Protein AF-A0A974VMK7-F1 (afdb_monomer)

Mean predicted aligned error: 6.96 Å

Foldseek 3Di:
DFAKFAPCVWPPDNHPDMDHPDDPDDDDDDDPRPCPVVVLVSQVDPDPRTQDVVSDDDDDDRPDPVQVVQQWDDDPPRPPDIGGDNCVVVVVVVVVVVVVVVVD

Structure (mmCIF, N/CA/C/O backbone):
data_AF-A0A974VMK7-F1
#
_entry.id   AF-A0A974VMK7-F1
#
loop_
_atom_site.group_PDB
_atom_site.id
_atom_site.type_symbol
_atom_site.label_atom_id
_atom_site.label_alt_id
_atom_site.label_comp_id
_atom_site.label_asym_id
_atom_site.label_entity_id
_atom_site.label_seq_id
_atom_site.pdbx_PDB_ins_code
_atom_site.Cartn_x
_atom_site.Cartn_y
_atom_site.Cartn_z
_atom_site.occupancy
_atom_site.B_iso_or_equiv
_atom_site.auth_seq_id
_atom_site.auth_comp_id
_atom_site.auth_asym_id
_atom_site.auth_atom_id
_atom_site.pdbx_PDB_model_num
ATOM 1 N N . MET A 1 1 ? -6.901 -14.470 5.074 1.00 85.19 1 MET A N 1
ATOM 2 C CA . MET A 1 1 ? -7.271 -13.142 4.517 1.00 85.19 1 MET A CA 1
ATOM 3 C C . MET A 1 1 ? -6.661 -12.038 5.373 1.00 85.19 1 MET A C 1
ATOM 5 O O . MET A 1 1 ? -6.292 -12.320 6.504 1.00 85.19 1 MET A O 1
ATOM 9 N N . LEU A 1 2 ? -6.533 -10.804 4.873 1.00 86.81 2 LEU A N 1
ATOM 10 C CA . LEU A 1 2 ? -6.194 -9.664 5.734 1.00 86.81 2 LEU A CA 1
ATOM 11 C C . LEU A 1 2 ? -7.335 -9.446 6.740 1.00 86.81 2 LEU A C 1
ATOM 13 O O . LEU A 1 2 ? -8.477 -9.278 6.316 1.00 86.81 2 LEU A O 1
ATOM 17 N N . LYS A 1 3 ? -7.036 -9.468 8.042 1.00 88.06 3 LYS A N 1
ATOM 18 C CA . LYS A 1 3 ? -8.041 -9.361 9.108 1.00 88.06 3 LYS A CA 1
ATOM 19 C C . LYS A 1 3 ? -8.124 -7.945 9.661 1.00 88.06 3 LYS A C 1
ATOM 21 O O . LYS A 1 3 ? -9.204 -7.362 9.704 1.00 88.06 3 LYS A O 1
ATOM 26 N N . ASN A 1 4 ? -6.988 -7.392 10.076 1.00 87.50 4 ASN A N 1
ATOM 27 C CA . ASN A 1 4 ? -6.900 -6.016 10.545 1.00 87.50 4 ASN A CA 1
ATOM 28 C C . ASN A 1 4 ? -5.506 -5.426 10.292 1.00 87.50 4 ASN A C 1
ATOM 30 O O . ASN A 1 4 ? -4.557 -6.134 9.946 1.00 87.50 4 ASN A O 1
ATOM 34 N N . SER A 1 5 ? -5.403 -4.108 10.444 1.00 86.06 5 SER A N 1
ATOM 35 C CA . SER A 1 5 ? -4.148 -3.383 10.292 1.00 86.06 5 SER A CA 1
ATOM 36 C C . SER A 1 5 ? -4.053 -2.223 11.278 1.00 86.06 5 SER A C 1
ATOM 38 O O . SER A 1 5 ? -4.969 -1.408 11.370 1.00 86.06 5 SER A O 1
ATOM 40 N N . LYS A 1 6 ? -2.921 -2.100 11.973 1.00 90.44 6 LYS A N 1
ATOM 41 C CA . LYS A 1 6 ? -2.585 -0.968 12.850 1.00 90.44 6 LYS A CA 1
ATOM 42 C C . LYS A 1 6 ? -1.986 0.170 12.030 1.00 90.44 6 LYS A C 1
ATOM 44 O O . LYS A 1 6 ? -1.011 -0.034 11.313 1.00 90.44 6 LYS A O 1
ATOM 49 N N . LEU A 1 7 ? -2.555 1.366 12.150 1.00 88.69 7 LEU A N 1
ATOM 50 C CA . LEU A 1 7 ? -2.134 2.549 11.398 1.00 88.69 7 LEU A CA 1
ATOM 51 C C . LEU A 1 7 ? -1.325 3.543 12.231 1.00 88.69 7 LEU A C 1
ATOM 53 O O . LEU A 1 7 ? -0.541 4.288 11.657 1.00 88.69 7 LEU A O 1
ATOM 57 N N . GLY A 1 8 ? -1.476 3.541 13.559 1.00 73.62 8 GLY A N 1
ATOM 58 C CA . GLY A 1 8 ? -1.031 4.640 14.429 1.00 73.62 8 GLY A CA 1
ATOM 59 C C . GLY A 1 8 ? 0.465 4.974 14.477 1.00 73.62 8 GLY A C 1
ATOM 60 O O . GLY A 1 8 ? 0.841 5.934 15.123 1.00 73.62 8 GLY A O 1
ATOM 61 N N . SER A 1 9 ? 1.324 4.250 13.760 1.00 72.62 9 SER A N 1
ATOM 62 C CA . SER A 1 9 ? 2.739 4.620 13.577 1.00 72.62 9 SER A CA 1
ATOM 63 C C . SER A 1 9 ? 3.025 5.336 12.248 1.00 72.62 9 SER A C 1
ATOM 65 O O . SER A 1 9 ? 4.177 5.640 11.940 1.00 72.62 9 SER A O 1
ATOM 67 N N . LEU A 1 10 ? 1.996 5.600 11.438 1.00 83.94 10 LEU A N 1
ATOM 68 C CA . LEU A 1 10 ? 2.115 6.177 10.103 1.00 83.94 10 LEU A CA 1
ATOM 69 C C . LEU A 1 10 ? 1.373 7.502 10.004 1.00 83.94 10 LEU A C 1
ATOM 71 O O . LEU A 1 10 ? 0.170 7.561 10.210 1.00 83.94 10 LEU A O 1
ATOM 75 N N . SER A 1 11 ? 2.051 8.549 9.536 1.00 83.44 11 SER A N 1
ATOM 76 C CA . SER A 1 11 ? 1.362 9.778 9.130 1.00 83.44 11 SER A CA 1
ATOM 77 C C . SER A 1 11 ? 0.382 9.493 7.970 1.00 83.44 11 SER A C 1
ATOM 79 O O . SER A 1 11 ? 0.747 8.779 7.021 1.00 83.44 11 SER A O 1
ATOM 81 N N . PRO A 1 12 ? -0.852 10.037 7.987 1.00 89.94 12 PRO A N 1
ATOM 82 C CA . PRO A 1 12 ? -1.412 11.039 8.906 1.00 89.94 12 PRO A CA 1
ATOM 83 C C . PRO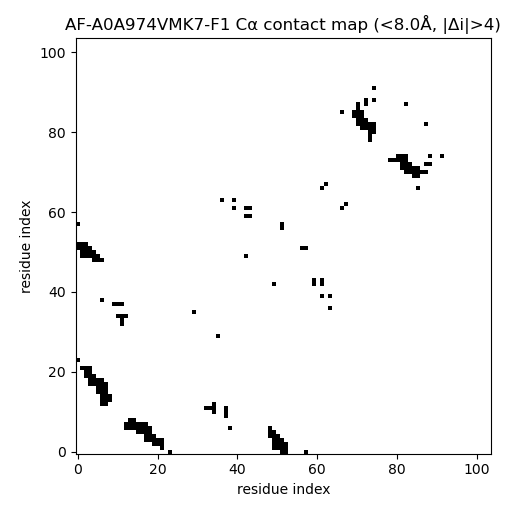 A 1 12 ? -2.240 10.458 10.072 1.00 89.94 12 PRO A C 1
ATOM 85 O O . PRO A 1 12 ? -3.037 11.184 10.658 1.00 89.94 12 PRO A O 1
ATOM 88 N N . PHE A 1 13 ? -2.112 9.167 10.362 1.00 91.81 13 PHE A N 1
ATOM 89 C CA . PHE A 1 13 ? -2.935 8.465 11.342 1.00 91.81 13 PHE A CA 1
ATOM 90 C C . PHE A 1 13 ? -2.443 8.711 12.769 1.00 91.81 13 PHE A C 1
ATOM 92 O O . PHE A 1 13 ? -1.238 8.787 13.020 1.00 91.81 13 PHE A O 1
ATOM 99 N N . SER A 1 14 ? -3.387 8.834 13.699 1.00 91.31 14 SER A N 1
ATOM 100 C CA . SER A 1 14 ? -3.101 8.989 15.126 1.00 91.31 14 SER A CA 1
ATOM 101 C C . SER A 1 14 ? -2.820 7.639 15.786 1.00 91.31 14 SER A C 1
ATOM 103 O O . SER A 1 14 ? -3.270 6.590 15.315 1.00 91.31 14 SER A O 1
ATOM 105 N N . ASP A 1 15 ? -2.124 7.662 16.923 1.00 88.50 15 ASP A N 1
ATOM 106 C CA . ASP A 1 15 ? -1.884 6.468 17.733 1.00 88.50 15 ASP A CA 1
ATOM 107 C C . ASP A 1 15 ? -3.191 5.715 18.038 1.00 88.50 15 ASP A C 1
ATOM 109 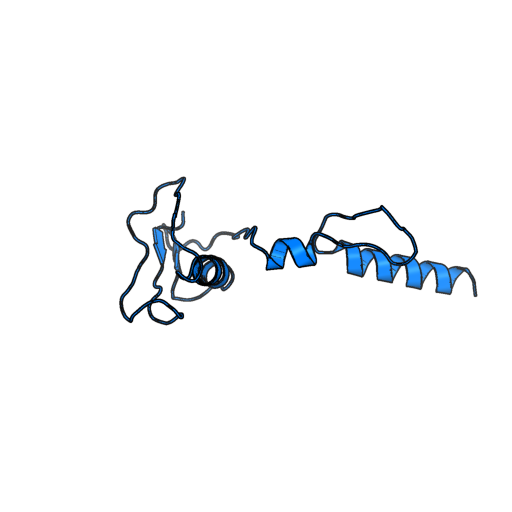O O . ASP A 1 15 ? -4.196 6.294 18.448 1.00 88.50 15 ASP A O 1
ATOM 113 N N . GLY A 1 16 ? -3.166 4.394 17.841 1.00 86.62 16 GLY A N 1
ATOM 114 C CA . GLY A 1 16 ? -4.315 3.516 18.079 1.00 86.62 16 GLY A CA 1
ATOM 115 C C . GLY A 1 16 ? -5.301 3.390 16.914 1.00 86.62 16 GLY A C 1
ATOM 116 O O . GLY A 1 16 ? -6.164 2.515 16.976 1.00 86.62 16 GLY A O 1
ATOM 117 N N . GLU A 1 17 ? -5.164 4.173 15.839 1.00 92.00 17 GLU A N 1
ATOM 118 C CA . GLU A 1 17 ? -6.011 4.011 14.654 1.00 92.00 17 GLU A CA 1
ATOM 119 C C . GLU A 1 17 ? -5.767 2.667 13.960 1.00 92.00 17 GLU A C 1
ATOM 121 O O . GLU A 1 17 ? -4.632 2.180 13.849 1.00 92.00 17 GLU A O 1
ATOM 126 N N . ARG A 1 18 ? -6.858 2.059 13.487 1.00 91.81 18 ARG A N 1
ATOM 127 C CA . ARG A 1 18 ? -6.873 0.723 12.897 1.00 91.81 18 ARG A CA 1
ATOM 128 C C . ARG A 1 18 ? -7.858 0.619 11.740 1.00 91.81 18 ARG A C 1
ATOM 130 O O . ARG A 1 18 ? -8.851 1.338 11.684 1.00 91.81 18 ARG A O 1
ATOM 137 N N . ILE A 1 19 ? -7.579 -0.325 10.848 1.00 90.81 19 ILE A N 1
ATOM 138 C CA . ILE A 1 19 ? -8.536 -0.854 9.878 1.00 90.81 19 ILE A CA 1
ATOM 139 C C . ILE A 1 19 ? -8.979 -2.216 10.402 1.00 90.81 19 ILE A C 1
ATOM 141 O O . ILE A 1 19 ? -8.150 -3.116 10.537 1.00 90.81 19 ILE A O 1
ATOM 145 N N . GLU A 1 20 ? -10.262 -2.348 10.710 1.00 91.38 20 GLU A N 1
ATOM 146 C CA . GLU A 1 20 ? -10.879 -3.549 11.282 1.00 91.38 20 GLU A CA 1
ATOM 147 C C . GLU A 1 20 ? -12.086 -3.972 10.432 1.00 91.38 20 GLU A C 1
ATOM 149 O O . GLU A 1 20 ? -12.441 -3.285 9.471 1.00 91.38 20 GLU A O 1
ATOM 154 N N . ASP A 1 21 ? -12.683 -5.120 10.761 1.00 89.12 21 ASP A N 1
ATOM 155 C CA . ASP A 1 21 ? -13.898 -5.651 10.123 1.00 89.12 21 ASP A CA 1
ATOM 156 C C . ASP A 1 21 ? -13.828 -5.735 8.589 1.00 89.12 21 ASP A C 1
ATOM 158 O O . ASP A 1 21 ? -14.789 -5.466 7.863 1.00 89.12 21 ASP A O 1
ATOM 162 N N . LEU A 1 22 ? -12.660 -6.134 8.080 1.00 91.50 22 LEU A N 1
ATOM 163 C CA . LEU A 1 22 ? -12.434 -6.296 6.653 1.00 91.50 22 LEU A CA 1
ATOM 164 C C . LEU A 1 22 ? -13.214 -7.489 6.102 1.00 91.50 22 LEU A C 1
ATOM 166 O O . LEU A 1 22 ? -13.165 -8.606 6.612 1.00 91.50 22 LEU A O 1
ATOM 170 N N . SER A 1 23 ? -13.891 -7.249 4.988 1.00 91.94 23 SER A N 1
ATOM 171 C CA . SER A 1 23 ? -14.497 -8.293 4.172 1.00 91.94 23 SER A CA 1
ATOM 172 C C . SER A 1 23 ? -13.514 -8.787 3.103 1.00 91.94 23 SER A C 1
ATOM 174 O O . SER A 1 23 ? -12.388 -8.302 2.985 1.00 91.94 23 SER A O 1
ATOM 176 N N . LYS A 1 24 ? -13.946 -9.723 2.253 1.00 91.06 24 LYS A N 1
ATOM 177 C CA . LYS A 1 24 ? -13.141 -10.169 1.106 1.00 91.06 24 LYS A CA 1
ATOM 178 C C . LYS A 1 24 ? -12.836 -9.037 0.111 1.00 91.06 24 LYS A C 1
ATOM 180 O O . LYS A 1 24 ? -11.805 -9.082 -0.555 1.00 91.06 24 LYS A O 1
ATOM 185 N N . VAL A 1 25 ? -13.724 -8.044 -0.014 1.00 92.81 25 VAL A N 1
ATOM 186 C CA . VAL A 1 25 ? -13.578 -6.911 -0.942 1.00 92.81 25 VAL A CA 1
ATOM 187 C C . VAL A 1 25 ? -13.960 -5.624 -0.224 1.00 92.81 25 VAL A C 1
ATOM 189 O O . VAL A 1 25 ? -15.120 -5.423 0.117 1.00 92.81 25 VAL A O 1
ATOM 192 N N . ASN A 1 26 ? -12.993 -4.731 -0.031 1.00 92.50 26 ASN A N 1
ATOM 193 C CA . ASN A 1 26 ? -13.187 -3.493 0.720 1.00 92.50 26 ASN A CA 1
ATOM 194 C C . ASN A 1 26 ? -12.947 -2.281 -0.174 1.00 92.50 26 ASN A C 1
ATOM 196 O O . ASN A 1 26 ? -12.016 -2.270 -0.979 1.00 92.50 26 ASN A O 1
ATOM 200 N N . PHE A 1 27 ? -13.758 -1.244 0.012 1.00 93.50 27 PHE A N 1
ATOM 201 C CA . PHE A 1 27 ? -13.620 0.025 -0.691 1.00 93.50 27 PHE A CA 1
ATOM 202 C C . PHE A 1 27 ? -13.368 1.132 0.327 1.00 93.50 27 PHE A C 1
ATOM 204 O O . PHE A 1 27 ? -14.201 1.385 1.194 1.00 93.50 27 PHE A O 1
ATOM 211 N N . LEU A 1 28 ? -12.210 1.785 0.230 1.00 91.00 28 LEU A N 1
ATOM 212 C CA . LEU A 1 28 ? -11.835 2.895 1.102 1.00 91.00 28 LEU A CA 1
ATOM 213 C C . LEU A 1 28 ? -11.858 4.196 0.295 1.00 91.00 28 LEU A C 1
ATOM 215 O O . LEU A 1 28 ? -11.100 4.357 -0.663 1.00 91.00 28 LEU A O 1
ATOM 219 N N . TYR A 1 29 ? -12.699 5.143 0.713 1.00 92.00 29 TYR A N 1
ATOM 220 C CA . TYR A 1 29 ? -12.827 6.460 0.092 1.00 92.00 29 TYR A CA 1
ATOM 221 C C . TYR A 1 29 ? -12.412 7.545 1.076 1.00 92.00 29 TYR A C 1
ATOM 223 O O . TYR A 1 29 ? -12.866 7.569 2.215 1.00 92.00 29 TYR A O 1
ATOM 231 N N . ALA A 1 30 ? -11.554 8.457 0.628 1.00 92.88 30 ALA A N 1
ATOM 232 C CA . ALA A 1 30 ? -11.118 9.588 1.436 1.00 92.88 30 ALA A CA 1
ATOM 233 C C . ALA A 1 30 ? -10.604 10.734 0.548 1.00 92.88 30 ALA A C 1
ATOM 235 O O . ALA A 1 30 ? -10.171 10.470 -0.584 1.00 92.88 30 ALA A O 1
ATOM 236 N N . PRO A 1 31 ? -10.579 11.983 1.045 1.00 95.56 31 PRO A N 1
ATOM 237 C CA . PRO A 1 31 ? -9.955 13.118 0.367 1.00 95.56 31 PRO A CA 1
ATOM 238 C C . PRO A 1 31 ? -8.459 12.936 0.051 1.00 95.56 31 PRO A C 1
ATOM 240 O O . PRO A 1 31 ? -7.791 11.973 0.445 1.00 95.56 31 PRO A O 1
ATOM 243 N N . ASN A 1 32 ? -7.904 13.874 -0.715 1.00 92.25 32 ASN A N 1
ATOM 244 C CA . ASN A 1 32 ? -6.462 13.930 -0.951 1.00 92.25 32 ASN A CA 1
ATOM 245 C C . ASN A 1 32 ? -5.729 14.286 0.350 1.00 92.25 32 ASN A C 1
ATOM 247 O O . ASN A 1 32 ? -6.202 15.109 1.123 1.00 92.25 32 ASN A O 1
ATOM 251 N N . GLY A 1 33 ? -4.584 13.645 0.595 1.00 89.31 33 GLY A N 1
ATOM 252 C CA . GLY A 1 33 ? -3.811 13.831 1.830 1.00 89.31 33 GLY A CA 1
ATOM 253 C C . GLY A 1 33 ? -4.263 12.979 3.023 1.00 89.31 33 GLY A C 1
ATOM 254 O O . GLY A 1 33 ? -3.543 12.909 4.006 1.00 89.31 33 GLY A O 1
ATOM 255 N N . SER A 1 34 ? -5.376 12.246 2.929 1.00 92.31 34 SER A N 1
ATOM 256 C CA . SER A 1 34 ? -5.927 11.446 4.041 1.00 92.31 34 SER A CA 1
ATOM 257 C C . SER A 1 34 ? -5.203 10.120 4.329 1.00 92.31 34 SER A C 1
ATOM 259 O O . SER A 1 34 ? -5.759 9.258 4.994 1.00 92.31 34 SER A O 1
ATOM 261 N N . GLY A 1 35 ? -4.007 9.891 3.777 1.00 92.06 35 GLY A N 1
ATOM 262 C CA . GLY A 1 35 ? -3.223 8.683 4.080 1.00 92.06 35 GLY A CA 1
ATOM 263 C C . GLY A 1 35 ? -3.509 7.437 3.235 1.00 92.06 35 GLY A C 1
ATOM 264 O O . GLY A 1 35 ? -2.955 6.381 3.521 1.00 92.06 35 GLY A O 1
ATOM 265 N N . LYS A 1 36 ? -4.296 7.524 2.150 1.00 92.62 36 LYS A N 1
ATOM 266 C CA . LYS A 1 36 ? -4.558 6.373 1.249 1.00 92.62 36 LYS A CA 1
ATOM 267 C C . LYS A 1 36 ? -3.270 5.701 0.747 1.00 92.62 36 LYS A C 1
ATOM 269 O O . LYS A 1 36 ? -3.131 4.483 0.795 1.00 92.62 36 LYS A O 1
ATOM 274 N N . THR A 1 37 ? -2.302 6.506 0.306 1.00 91.69 37 THR A N 1
ATOM 275 C CA . THR A 1 37 ? -0.984 6.011 -0.114 1.00 91.69 37 THR A CA 1
ATOM 276 C C . THR A 1 37 ? -0.218 5.396 1.056 1.00 91.69 37 THR A C 1
ATOM 278 O O . THR A 1 37 ? 0.381 4.337 0.881 1.00 91.69 37 THR A O 1
ATOM 281 N N . SER A 1 38 ? -0.283 6.003 2.248 1.00 91.69 38 SER A N 1
ATOM 282 C CA . SER A 1 38 ? 0.331 5.470 3.472 1.00 91.69 38 SER A CA 1
ATOM 283 C C . SER A 1 38 ? -0.195 4.070 3.803 1.00 91.69 38 SER A C 1
ATOM 285 O O . SER A 1 38 ? 0.608 3.186 4.076 1.00 91.69 38 SER A O 1
ATOM 287 N N . ILE A 1 39 ? -1.508 3.831 3.675 1.00 91.69 39 ILE A N 1
ATOM 288 C CA . ILE A 1 39 ? -2.111 2.497 3.853 1.00 91.69 39 ILE A CA 1
ATOM 289 C C . ILE A 1 39 ? -1.546 1.508 2.829 1.00 91.69 39 ILE A C 1
ATOM 291 O O . ILE A 1 39 ? -1.081 0.437 3.205 1.00 91.69 39 ILE A O 1
ATOM 295 N N . SER A 1 40 ? -1.526 1.861 1.537 1.00 91.25 40 SER A N 1
ATOM 296 C CA . SER A 1 40 ? -0.965 0.955 0.521 1.00 91.25 40 SER A CA 1
ATOM 297 C C . SER A 1 40 ? 0.514 0.636 0.772 1.00 91.25 40 SER A C 1
ATOM 299 O O . SER A 1 40 ? 0.948 -0.483 0.535 1.00 91.25 40 SER A O 1
ATOM 301 N N . ASN A 1 41 ? 1.287 1.592 1.295 1.00 89.62 41 ASN A N 1
ATOM 302 C CA . ASN A 1 41 ? 2.700 1.393 1.605 1.00 89.62 41 ASN A CA 1
ATOM 303 C C . ASN A 1 41 ? 2.903 0.546 2.865 1.00 89.62 41 ASN A C 1
ATOM 305 O O . ASN A 1 41 ? 3.834 -0.253 2.900 1.00 89.62 41 ASN A O 1
ATOM 309 N N . LEU A 1 42 ? 2.020 0.667 3.861 1.00 89.19 42 LEU A N 1
ATOM 310 C CA . LEU A 1 42 ? 2.015 -0.202 5.036 1.00 89.19 42 LEU A CA 1
ATOM 311 C C . LEU A 1 42 ? 1.885 -1.669 4.626 1.00 89.19 42 LEU A C 1
ATOM 313 O O . LEU A 1 42 ? 2.686 -2.492 5.060 1.00 89.19 42 LEU A O 1
ATOM 317 N N . LEU A 1 43 ? 0.925 -1.958 3.740 1.00 88.00 43 LEU A N 1
ATOM 318 C CA . LEU A 1 43 ? 0.644 -3.305 3.234 1.00 88.00 43 LEU A CA 1
ATOM 319 C C . LEU A 1 43 ? 1.823 -3.918 2.465 1.00 88.00 43 LEU A C 1
ATOM 321 O O . LEU A 1 43 ? 1.876 -5.132 2.291 1.00 88.00 43 LEU A O 1
ATOM 325 N N . LYS A 1 44 ? 2.772 -3.093 2.004 1.00 83.94 44 LYS A N 1
ATOM 326 C CA . LYS A 1 44 ? 3.965 -3.539 1.271 1.00 83.94 44 LYS A CA 1
ATOM 327 C C . LYS A 1 44 ? 5.012 -4.150 2.183 1.00 83.94 44 LYS A C 1
ATOM 329 O O . LYS A 1 44 ? 5.750 -5.039 1.769 1.00 83.94 44 LYS A O 1
ATOM 334 N N . SER A 1 45 ? 5.111 -3.642 3.404 1.00 71.62 45 SER A N 1
ATOM 335 C CA . SER A 1 45 ? 6.040 -4.159 4.397 1.00 71.62 45 SER A CA 1
ATOM 336 C C . SER A 1 45 ? 5.382 -5.294 5.160 1.00 71.62 45 SER A C 1
ATOM 338 O O . SER A 1 45 ? 4.363 -5.091 5.813 1.00 71.62 45 SER A O 1
ATOM 340 N N . ASN A 1 46 ? 5.990 -6.474 5.112 1.00 67.25 46 ASN A N 1
ATOM 341 C CA . ASN A 1 46 ? 5.587 -7.589 5.950 1.00 67.25 46 ASN A CA 1
ATOM 342 C C . ASN A 1 46 ? 5.999 -7.283 7.399 1.00 67.25 46 ASN A C 1
ATOM 344 O O . ASN A 1 46 ? 7.132 -7.542 7.802 1.00 67.25 46 ASN A O 1
ATOM 348 N N . ASN A 1 47 ? 5.130 -6.588 8.127 1.00 73.31 47 ASN A N 1
ATOM 349 C CA . ASN A 1 47 ? 5.426 -6.007 9.430 1.00 73.31 47 ASN A CA 1
ATOM 350 C C . ASN A 1 47 ? 4.404 -6.459 10.483 1.00 73.31 47 ASN A C 1
ATOM 352 O O . ASN A 1 47 ? 3.335 -6.978 10.171 1.00 73.31 47 ASN A O 1
ATOM 356 N N . ASN A 1 48 ? 4.715 -6.189 11.749 1.00 79.44 48 ASN A N 1
ATOM 357 C CA . ASN A 1 48 ? 3.878 -6.572 12.891 1.00 79.44 48 ASN A CA 1
ATOM 358 C C . ASN A 1 48 ? 2.596 -5.723 13.028 1.00 79.44 48 ASN A C 1
ATOM 360 O O . ASN A 1 48 ? 1.866 -5.855 14.013 1.00 79.44 48 ASN A O 1
ATOM 364 N N . ASN A 1 49 ? 2.339 -4.813 12.084 1.00 85.06 49 ASN A N 1
ATOM 365 C CA . ASN A 1 49 ? 1.140 -3.984 12.070 1.00 85.06 49 ASN A CA 1
ATOM 366 C C . ASN A 1 49 ? 0.009 -4.621 11.259 1.00 85.06 49 ASN A C 1
ATOM 368 O O . ASN A 1 49 ? -1.094 -4.084 11.285 1.00 85.06 49 ASN A O 1
ATOM 372 N N . ILE A 1 50 ? 0.260 -5.726 10.555 1.00 88.38 50 ILE A N 1
ATOM 373 C CA . ILE A 1 50 ? -0.722 -6.423 9.726 1.00 88.38 50 ILE A CA 1
ATOM 374 C C . ILE A 1 50 ? -1.063 -7.755 10.386 1.00 88.38 50 ILE A C 1
ATOM 376 O O . ILE A 1 50 ? -0.176 -8.572 10.626 1.00 88.38 50 ILE A O 1
ATOM 380 N N . GLU A 1 51 ? -2.345 -7.990 10.650 1.00 89.12 51 GLU A N 1
ATOM 381 C CA . GLU A 1 51 ? -2.822 -9.271 11.168 1.00 89.12 51 GLU A CA 1
ATOM 382 C C . GLU A 1 51 ? -3.558 -10.020 10.052 1.00 89.12 51 GLU A C 1
ATOM 384 O O . GLU A 1 51 ? -4.538 -9.532 9.471 1.00 89.12 51 GLU A O 1
ATOM 389 N N . TRP A 1 52 ? -3.071 -11.220 9.745 1.00 89.81 52 TRP A N 1
ATOM 390 C CA . TRP A 1 52 ? -3.669 -12.133 8.779 1.00 89.81 52 TRP A CA 1
ATOM 391 C C . TRP A 1 52 ? -4.530 -13.169 9.505 1.00 89.81 52 TRP A C 1
ATOM 393 O O . TRP A 1 52 ? -4.238 -13.572 10.628 1.00 89.81 52 TRP A O 1
ATOM 403 N N . GLU A 1 53 ? -5.612 -13.622 8.878 1.00 89.06 53 GLU A N 1
ATOM 404 C CA . GLU A 1 53 ? -6.347 -14.786 9.374 1.00 89.06 53 GLU A CA 1
ATOM 405 C C . GLU A 1 53 ? -5.437 -16.014 9.425 1.00 89.06 53 GLU A C 1
ATOM 407 O O . GLU A 1 53 ? -4.649 -16.243 8.508 1.00 89.06 53 GLU A O 1
ATOM 412 N N . ASN A 1 54 ? -5.605 -16.821 10.474 1.00 87.69 54 ASN A N 1
ATOM 413 C CA . ASN A 1 54 ? -4.815 -18.026 10.746 1.00 87.69 54 ASN A CA 1
ATOM 414 C C . ASN A 1 54 ? -3.306 -17.774 10.895 1.00 87.69 54 ASN A C 1
ATOM 416 O O . ASN A 1 54 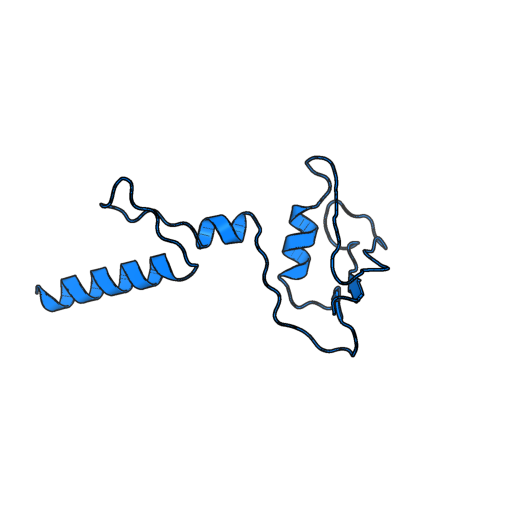? -2.530 -18.717 10.764 1.00 87.69 54 ASN A O 1
ATOM 420 N N . ASP A 1 55 ? -2.895 -16.523 11.132 1.00 84.25 55 ASP A N 1
ATOM 421 C CA . ASP A 1 55 ? -1.489 -16.113 11.212 1.00 84.25 55 ASP A CA 1
ATOM 422 C C . ASP A 1 55 ? -0.672 -16.474 9.949 1.00 84.25 55 ASP A C 1
ATOM 424 O O . ASP A 1 55 ? 0.557 -16.547 9.977 1.00 84.25 55 ASP A O 1
ATOM 428 N N . GLU A 1 56 ? -1.354 -16.676 8.813 1.00 84.94 56 GLU A N 1
ATOM 429 C CA . GLU A 1 56 ? -0.737 -17.039 7.540 1.00 84.94 56 GLU A CA 1
ATOM 430 C C . GLU A 1 56 ? -0.492 -15.789 6.691 1.00 84.94 56 GLU A C 1
ATOM 432 O O . GLU A 1 56 ? -1.414 -15.169 6.152 1.00 84.94 56 GLU A O 1
ATOM 437 N N . ILE A 1 57 ? 0.779 -15.422 6.550 1.00 83.19 57 ILE A N 1
ATOM 438 C CA . ILE A 1 57 ? 1.190 -14.294 5.719 1.00 83.19 57 ILE A CA 1
ATOM 439 C C . ILE A 1 57 ? 1.040 -14.670 4.245 1.00 83.19 57 ILE A C 1
ATOM 441 O O . ILE A 1 57 ? 1.718 -15.567 3.745 1.00 83.19 57 ILE A O 1
ATOM 445 N N . LEU A 1 58 ? 0.202 -13.923 3.528 1.00 83.50 58 LEU A N 1
ATOM 446 C CA . LEU A 1 58 ? -0.006 -14.108 2.096 1.00 83.50 58 LEU A CA 1
ATOM 447 C C . LEU A 1 58 ? 0.862 -13.156 1.269 1.00 83.50 58 LEU A C 1
ATOM 449 O O . LEU A 1 58 ? 1.138 -12.016 1.656 1.00 83.50 58 LEU A O 1
ATOM 453 N N . SER A 1 59 ? 1.235 -13.609 0.070 1.00 84.75 59 SER A N 1
ATOM 454 C CA . SER A 1 59 ? 1.828 -12.729 -0.940 1.00 84.75 59 SER A CA 1
ATOM 455 C C . SER A 1 59 ? 0.859 -11.586 -1.251 1.00 84.75 59 SER A C 1
ATOM 457 O O . SER A 1 59 ? -0.284 -11.815 -1.650 1.00 84.75 59 SER A O 1
ATOM 459 N N . THR A 1 60 ? 1.314 -10.351 -1.041 1.00 86.88 60 THR A N 1
ATOM 460 C CA . THR A 1 60 ? 0.490 -9.147 -1.185 1.00 86.88 60 THR A CA 1
ATOM 461 C C . THR A 1 60 ? 0.892 -8.387 -2.442 1.00 86.88 60 THR A C 1
ATOM 463 O O . THR A 1 60 ? 2.039 -7.970 -2.582 1.00 86.88 60 THR A O 1
ATOM 466 N N . GLN A 1 61 ? -0.065 -8.190 -3.349 1.00 88.31 61 GLN A N 1
ATOM 467 C CA . GLN A 1 61 ? 0.116 -7.429 -4.588 1.00 88.31 61 GLN A CA 1
ATOM 468 C C . GLN A 1 61 ? -0.436 -6.011 -4.413 1.00 88.31 61 GLN A C 1
ATOM 470 O O . GLN A 1 61 ? -1.587 -5.840 -4.005 1.00 88.31 61 GLN A O 1
ATOM 475 N N . ILE A 1 62 ? 0.378 -4.989 -4.697 1.00 90.12 62 ILE A N 1
ATOM 476 C CA . ILE A 1 62 ? 0.057 -3.587 -4.378 1.00 90.12 62 ILE A CA 1
ATOM 477 C C . ILE A 1 62 ? 0.170 -2.727 -5.625 1.00 90.12 62 ILE A C 1
ATOM 479 O O . ILE A 1 62 ? 1.247 -2.284 -6.009 1.00 90.12 62 ILE A O 1
ATOM 483 N N . PHE A 1 63 ? -0.981 -2.423 -6.213 1.00 90.25 63 PHE A N 1
ATOM 484 C CA . PHE A 1 63 ? -1.102 -1.632 -7.435 1.00 90.25 63 PHE A CA 1
ATOM 485 C C . PHE A 1 63 ? -1.209 -0.131 -7.131 1.00 90.25 63 PHE A C 1
ATOM 487 O O . PHE A 1 63 ? -2.213 0.513 -7.434 1.00 90.25 63 PHE A O 1
ATOM 494 N N . ASN A 1 64 ? -0.195 0.437 -6.475 1.00 91.31 64 ASN A N 1
ATOM 495 C CA . ASN A 1 64 ? -0.143 1.874 -6.191 1.00 91.31 64 ASN A CA 1
ATOM 496 C C . ASN A 1 64 ? 0.704 2.642 -7.228 1.00 91.31 64 ASN A C 1
ATOM 498 O O . ASN A 1 64 ? 1.206 2.084 -8.202 1.00 91.31 64 ASN A O 1
ATOM 502 N N . ARG A 1 65 ? 0.879 3.956 -7.031 1.00 88.88 65 ARG A N 1
ATOM 503 C CA . ARG A 1 65 ? 1.657 4.796 -7.959 1.00 88.88 65 ARG A CA 1
ATOM 504 C C . ARG A 1 65 ? 3.115 4.349 -8.105 1.00 88.88 65 ARG A C 1
ATOM 506 O O . ARG A 1 65 ? 3.682 4.520 -9.179 1.00 88.88 65 ARG A O 1
ATOM 513 N N . ASP A 1 66 ? 3.724 3.810 -7.054 1.00 88.00 66 ASP A N 1
ATOM 514 C CA . ASP A 1 66 ? 5.114 3.357 -7.115 1.00 88.00 66 ASP A CA 1
ATOM 515 C C . ASP A 1 66 ? 5.234 2.060 -7.916 1.00 88.00 66 ASP A C 1
ATOM 517 O O . ASP A 1 66 ? 6.188 1.915 -8.673 1.00 88.00 66 ASP A O 1
ATOM 521 N N . TYR A 1 67 ? 4.240 1.169 -7.821 1.00 88.81 67 TYR A N 1
ATOM 522 C CA . TYR A 1 67 ? 4.123 0.033 -8.737 1.00 88.81 67 TYR A CA 1
ATOM 523 C C . TYR A 1 67 ? 4.024 0.510 -10.186 1.00 88.81 67 TYR A C 1
ATOM 525 O O . TYR A 1 67 ? 4.817 0.089 -11.015 1.00 88.81 67 TYR A O 1
ATOM 533 N N . LEU A 1 68 ? 3.122 1.452 -10.487 1.00 87.12 68 LEU A N 1
ATOM 534 C CA . LEU A 1 68 ? 2.963 1.963 -11.853 1.00 87.12 68 LEU A CA 1
ATOM 535 C C . LEU A 1 68 ? 4.254 2.583 -12.403 1.00 87.12 68 LEU A C 1
ATOM 537 O O . LEU A 1 68 ? 4.575 2.370 -13.561 1.00 87.12 68 LEU A O 1
ATOM 541 N N . ARG A 1 69 ? 5.019 3.314 -11.585 1.00 84.88 69 ARG A N 1
ATOM 542 C CA . ARG A 1 69 ? 6.306 3.897 -12.007 1.00 84.88 69 ARG A CA 1
ATOM 543 C C . ARG A 1 69 ? 7.358 2.856 -12.373 1.00 84.88 69 ARG A C 1
ATOM 545 O O . ARG A 1 69 ? 8.174 3.133 -13.234 1.00 84.88 69 ARG A O 1
ATOM 552 N N . LYS A 1 70 ? 7.358 1.709 -11.694 1.00 83.38 70 LYS A N 1
ATOM 553 C CA . LYS A 1 70 ? 8.273 0.600 -11.988 1.00 83.38 70 LYS A CA 1
ATOM 554 C C . LYS A 1 70 ? 7.786 -0.231 -13.164 1.00 83.38 70 LYS A C 1
ATOM 556 O O . LYS A 1 70 ? 8.561 -0.615 -14.022 1.00 83.38 70 LYS A O 1
ATOM 561 N N . ALA A 1 71 ? 6.487 -0.510 -13.179 1.00 83.81 71 ALA A N 1
ATOM 562 C CA . ALA A 1 71 ? 5.872 -1.364 -14.171 1.00 83.81 71 ALA A CA 1
ATOM 563 C C . ALA A 1 71 ? 5.773 -0.687 -15.540 1.00 83.81 71 ALA A C 1
ATOM 565 O O . ALA A 1 71 ? 5.732 -1.397 -16.532 1.00 83.81 71 ALA A O 1
ATOM 566 N N . PHE A 1 72 ? 5.710 0.645 -15.616 1.00 84.50 72 PHE A N 1
ATOM 567 C CA . PHE A 1 72 ? 5.669 1.374 -16.882 1.00 84.50 72 PH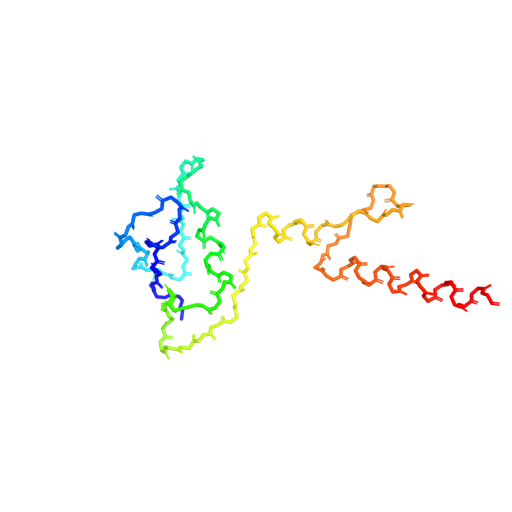E A CA 1
ATOM 568 C C . PHE A 1 72 ? 7.022 1.995 -17.192 1.00 84.50 72 PHE A C 1
ATOM 570 O O . PHE A 1 72 ? 7.427 2.968 -16.558 1.00 84.50 72 PHE A O 1
ATOM 577 N N . THR A 1 73 ? 7.673 1.481 -18.230 1.00 76.94 73 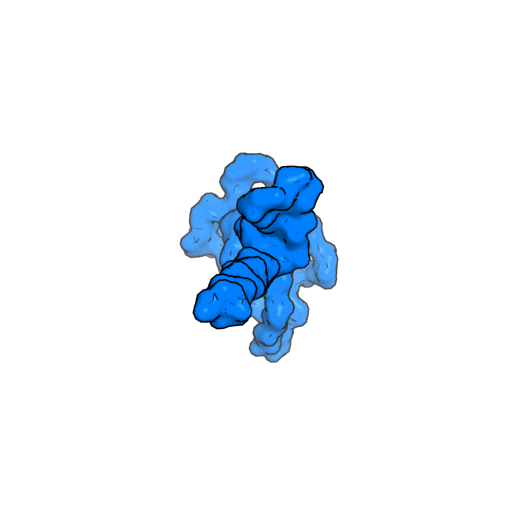THR A N 1
ATOM 578 C CA . THR A 1 73 ? 8.950 2.001 -18.720 1.00 76.94 73 THR A CA 1
ATOM 579 C C . THR A 1 73 ? 8.810 2.469 -20.164 1.00 76.94 73 THR A C 1
ATOM 581 O O . THR A 1 73 ? 7.993 1.963 -20.939 1.00 76.94 73 THR A O 1
ATOM 584 N N . SER A 1 74 ? 9.572 3.500 -20.522 1.00 73.81 74 SER A N 1
ATOM 585 C CA . SER A 1 74 ? 9.676 4.024 -21.888 1.00 73.81 74 SER A CA 1
ATOM 586 C C . SER A 1 74 ? 11.128 3.866 -22.325 1.00 73.81 74 SER A C 1
ATOM 588 O O . SER A 1 74 ? 1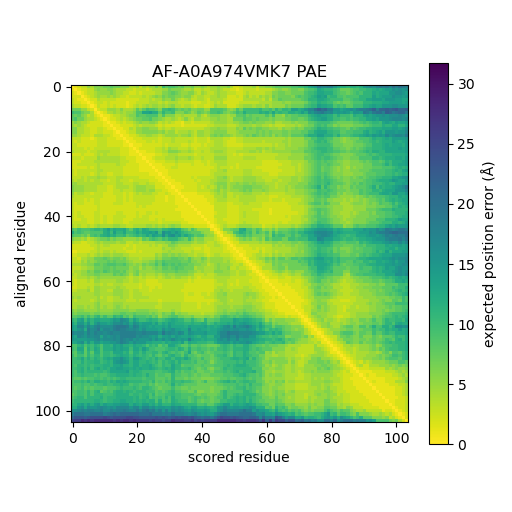1.968 4.645 -21.873 1.00 73.81 74 SER A O 1
ATOM 590 N N . PRO A 1 75 ? 11.456 2.838 -23.123 1.00 68.94 75 PRO A N 1
ATOM 591 C CA . PRO A 1 75 ? 12.829 2.580 -23.526 1.00 68.94 75 PRO A CA 1
ATOM 592 C C . PRO A 1 75 ? 13.394 3.760 -24.318 1.00 68.94 75 PRO A C 1
ATOM 594 O O . PRO A 1 75 ? 12.774 4.248 -25.266 1.00 68.94 75 PRO A O 1
ATOM 597 N N . GLU A 1 76 ? 14.597 4.204 -23.959 1.00 69.56 76 GLU A N 1
ATOM 598 C CA . GLU A 1 76 ? 15.325 5.178 -24.770 1.00 69.56 76 GLU A CA 1
ATOM 599 C C . GLU A 1 76 ? 15.532 4.641 -26.193 1.00 69.56 76 GLU A C 1
ATOM 601 O O . GLU A 1 76 ? 15.995 3.514 -26.371 1.00 69.56 76 GLU A O 1
ATOM 606 N N . GLY A 1 77 ? 15.208 5.462 -27.196 1.00 70.62 77 GLY A N 1
ATOM 607 C CA . GLY A 1 77 ? 15.323 5.104 -28.614 1.00 70.62 77 GLY A CA 1
ATOM 608 C C . GLY A 1 77 ? 14.051 4.523 -29.243 1.00 70.62 77 GLY A C 1
ATOM 609 O O . GLY A 1 77 ? 13.994 4.414 -30.464 1.00 70.62 77 GLY A O 1
ATOM 610 N N . GLU A 1 78 ? 13.009 4.237 -28.454 1.00 79.00 78 GLU A N 1
ATOM 611 C CA . GLU A 1 78 ? 11.722 3.705 -28.932 1.00 79.00 78 GLU A CA 1
ATOM 612 C C . GLU A 1 78 ? 10.553 4.673 -28.638 1.00 79.00 78 GLU A C 1
ATOM 614 O O . GLU A 1 78 ? 9.661 4.373 -27.838 1.00 79.00 78 GLU A O 1
ATOM 619 N N . PRO A 1 79 ? 10.529 5.874 -29.252 1.00 76.62 79 PRO A N 1
ATOM 620 C CA . PRO A 1 79 ? 9.483 6.855 -28.990 1.00 76.62 79 PRO A CA 1
ATOM 621 C C . PRO A 1 79 ? 8.098 6.297 -29.344 1.00 76.62 79 PRO A C 1
ATOM 623 O O . PRO A 1 79 ? 7.849 5.860 -30.465 1.00 76.62 79 PRO A O 1
ATOM 626 N N . GLY A 1 80 ? 7.183 6.342 -28.374 1.00 80.25 80 GLY A N 1
ATOM 627 C CA . GLY A 1 80 ? 5.817 5.829 -28.509 1.00 80.25 80 GLY A CA 1
ATOM 628 C C . GLY A 1 80 ? 5.624 4.375 -28.066 1.00 80.25 80 GLY A C 1
ATOM 629 O O . GLY A 1 80 ? 4.483 3.917 -28.043 1.00 80.25 80 GLY A O 1
ATOM 630 N N . ILE A 1 81 ? 6.690 3.667 -27.673 1.00 81.94 81 ILE A N 1
ATOM 631 C CA . ILE A 1 81 ? 6.604 2.322 -27.093 1.00 81.94 81 ILE A CA 1
ATOM 632 C C . ILE A 1 81 ? 6.653 2.423 -25.567 1.00 81.94 81 ILE A C 1
ATOM 634 O O . ILE A 1 81 ? 7.571 3.000 -24.988 1.00 81.94 81 ILE A O 1
ATOM 638 N N . PHE A 1 82 ? 5.661 1.820 -24.914 1.00 79.56 82 PHE A N 1
ATOM 639 C CA . PHE A 1 82 ? 5.638 1.632 -23.467 1.00 79.56 82 PHE A CA 1
ATOM 640 C C . PHE A 1 82 ? 5.695 0.144 -23.176 1.00 79.56 82 PHE A C 1
ATOM 642 O O . PHE A 1 82 ? 4.973 -0.641 -23.796 1.00 79.56 82 PHE A O 1
ATOM 649 N N . ARG A 1 83 ? 6.539 -0.242 -22.226 1.00 80.75 83 ARG A N 1
ATOM 650 C CA . ARG A 1 83 ? 6.636 -1.627 -21.780 1.00 80.75 83 ARG A CA 1
ATOM 651 C C . ARG A 1 83 ? 6.018 -1.776 -20.396 1.00 80.75 83 ARG A C 1
ATOM 653 O O . ARG A 1 83 ? 6.034 -0.831 -19.608 1.00 80.75 83 ARG A O 1
ATOM 660 N N . LEU A 1 84 ? 5.443 -2.954 -20.147 1.00 83.69 84 LEU A N 1
ATOM 661 C CA . LEU A 1 84 ? 4.709 -3.263 -18.925 1.00 83.69 84 LEU A CA 1
ATOM 662 C C . LEU A 1 84 ? 5.350 -4.435 -18.176 1.00 83.69 84 LEU A C 1
ATOM 664 O O . LEU A 1 84 ? 5.432 -5.537 -18.712 1.00 83.69 84 LEU A O 1
ATOM 668 N N . GLY A 1 85 ? 5.761 -4.192 -16.935 1.00 81.50 85 GLY A N 1
ATOM 669 C CA . GLY A 1 85 ? 6.330 -5.173 -16.011 1.00 81.50 85 GLY A CA 1
ATOM 670 C C . GLY A 1 85 ? 7.454 -4.565 -15.169 1.00 81.50 85 GLY A C 1
ATOM 671 O O . GLY A 1 85 ? 8.154 -3.669 -15.630 1.00 81.50 85 GLY A O 1
ATOM 672 N N . GLU A 1 86 ? 7.614 -5.027 -13.926 1.00 79.38 86 GLU A N 1
ATOM 673 C CA . GLU A 1 86 ? 8.606 -4.458 -12.995 1.00 79.38 86 GLU A CA 1
ATOM 674 C C . GLU A 1 86 ? 10.057 -4.702 -13.4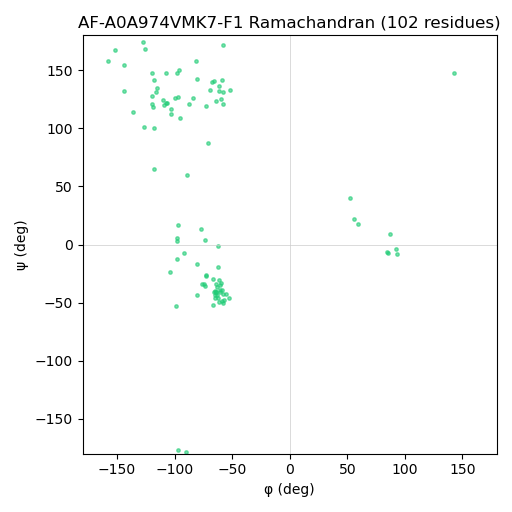32 1.00 79.38 86 GLU A C 1
ATOM 676 O O . GLU A 1 86 ? 10.915 -3.866 -13.168 1.00 79.38 86 GLU A O 1
ATOM 681 N N . ASP A 1 87 ? 10.316 -5.800 -14.145 1.00 82.00 87 ASP A N 1
ATOM 682 C CA . ASP A 1 87 ? 11.667 -6.211 -14.551 1.00 82.00 87 ASP A CA 1
ATOM 683 C C . ASP A 1 87 ? 12.013 -5.792 -15.988 1.00 82.00 87 ASP A C 1
ATOM 685 O O . ASP A 1 87 ? 13.043 -6.172 -16.537 1.00 82.00 87 ASP A O 1
ATOM 689 N N . VAL A 1 88 ? 11.143 -5.033 -16.662 1.00 82.81 88 VAL A N 1
ATOM 690 C CA . VAL A 1 88 ? 11.328 -4.783 -18.100 1.00 82.81 88 VAL A CA 1
ATOM 691 C C . VAL A 1 88 ? 12.483 -3.818 -18.381 1.00 82.81 88 VAL A C 1
ATOM 693 O O . VAL A 1 88 ? 13.091 -3.880 -19.449 1.00 82.81 88 VAL A O 1
ATOM 696 N N . GLU A 1 89 ? 12.807 -2.946 -17.426 1.00 80.19 89 GLU A N 1
ATOM 697 C CA . GLU A 1 89 ? 13.986 -2.082 -17.512 1.00 80.19 89 GLU A CA 1
ATOM 698 C C . GLU A 1 89 ? 15.278 -2.901 -17.447 1.00 80.19 89 GLU A C 1
ATOM 700 O O . GLU A 1 89 ? 16.090 -2.819 -18.366 1.00 80.19 89 GLU A O 1
ATOM 705 N N . SER A 1 90 ? 15.421 -3.761 -16.433 1.00 83.88 90 SER A N 1
ATOM 706 C CA . SER A 1 90 ? 16.618 -4.590 -16.240 1.00 83.88 90 SER A CA 1
ATOM 707 C C . SER A 1 90 ? 16.815 -5.594 -17.375 1.00 83.88 90 SER A C 1
ATOM 709 O O . SER A 1 90 ? 17.928 -5.742 -17.874 1.00 83.88 90 SER A O 1
ATOM 711 N N . ILE A 1 91 ? 15.734 -6.215 -17.859 1.00 85.62 91 ILE A N 1
ATOM 712 C CA . ILE A 1 91 ? 15.774 -7.071 -19.055 1.00 85.62 91 ILE A CA 1
ATOM 713 C C . ILE A 1 91 ? 16.238 -6.261 -20.276 1.00 85.62 91 ILE A C 1
ATOM 715 O O . ILE A 1 91 ? 17.026 -6.742 -21.088 1.00 85.62 91 ILE A O 1
ATOM 719 N N . GLY A 1 92 ? 15.770 -5.017 -20.418 1.00 83.31 92 GLY A N 1
ATOM 720 C CA . GLY A 1 92 ? 16.191 -4.128 -21.500 1.00 83.31 92 GLY A CA 1
ATOM 721 C C . GLY A 1 92 ? 17.679 -3.772 -21.446 1.00 83.31 92 GLY A C 1
ATOM 722 O O . GLY A 1 92 ? 18.337 -3.740 -22.486 1.00 83.31 92 GLY A O 1
ATOM 723 N N . GLU A 1 93 ? 18.220 -3.522 -20.254 1.00 86.44 93 GLU A N 1
ATOM 724 C CA . GLU A 1 93 ? 19.652 -3.283 -20.042 1.00 86.44 93 GLU A CA 1
ATOM 725 C C . GLU A 1 93 ? 20.495 -4.526 -20.353 1.00 86.44 93 GLU A C 1
ATOM 727 O O . GLU A 1 93 ? 21.536 -4.414 -21.002 1.00 86.44 93 GLU A O 1
ATOM 732 N N . GLU A 1 94 ? 20.027 -5.711 -19.954 1.00 90.50 94 GLU A N 1
ATOM 733 C CA . GLU A 1 94 ? 20.696 -6.984 -20.234 1.00 90.50 94 GLU A CA 1
ATOM 734 C C . GLU A 1 94 ? 20.765 -7.268 -21.741 1.00 90.50 94 GLU A C 1
ATOM 736 O O . GLU A 1 94 ? 21.828 -7.623 -22.253 1.00 90.50 94 GLU A O 1
ATOM 741 N N . ILE A 1 95 ? 19.674 -7.022 -22.477 1.00 87.69 95 ILE A N 1
ATOM 742 C CA . ILE A 1 95 ? 19.652 -7.134 -23.944 1.00 87.69 95 ILE A CA 1
ATOM 743 C C . ILE A 1 95 ? 20.695 -6.199 -24.572 1.00 87.69 95 ILE A C 1
ATOM 745 O O . ILE A 1 95 ? 21.506 -6.655 -25.377 1.00 87.69 95 ILE A O 1
ATOM 749 N N . LYS A 1 96 ? 20.740 -4.921 -24.165 1.00 87.31 96 LYS A N 1
ATOM 750 C CA . LYS A 1 96 ? 21.721 -3.946 -24.684 1.00 87.31 96 LYS A CA 1
ATOM 751 C C . LYS A 1 96 ? 23.165 -4.366 -24.400 1.00 87.31 96 LYS A C 1
ATOM 753 O O . LYS A 1 96 ? 24.047 -4.172 -25.237 1.00 87.31 96 LYS A O 1
ATOM 758 N N . LEU A 1 97 ? 23.425 -4.921 -23.214 1.00 91.69 97 LEU A N 1
ATOM 759 C CA . LEU A 1 97 ? 24.750 -5.413 -22.843 1.00 91.69 97 LEU A CA 1
ATOM 760 C C . LEU A 1 97 ? 25.166 -6.599 -23.722 1.00 91.69 97 LEU A C 1
ATOM 762 O O . LEU A 1 97 ? 26.291 -6.619 -24.221 1.00 91.69 97 LEU A O 1
ATOM 766 N N . LEU A 1 98 ? 24.262 -7.560 -23.932 1.00 93.50 98 LEU A N 1
ATOM 767 C CA . LEU A 1 98 ? 24.503 -8.721 -24.787 1.00 93.50 98 LEU A CA 1
ATOM 768 C C . LEU A 1 98 ? 24.752 -8.303 -26.240 1.00 93.50 98 LEU A C 1
ATOM 770 O O . LEU A 1 98 ? 25.726 -8.758 -26.832 1.00 93.50 98 LEU A O 1
ATOM 774 N N . GLU A 1 99 ? 23.944 -7.398 -26.797 1.00 90.88 99 GLU A N 1
ATOM 775 C CA . GLU A 1 99 ? 24.144 -6.866 -28.154 1.00 90.88 99 GLU A CA 1
ATOM 776 C C . GLU A 1 99 ? 25.539 -6.263 -28.333 1.00 90.88 99 GLU A C 1
ATOM 778 O O . GLU A 1 99 ? 26.199 -6.530 -29.334 1.00 90.88 99 GLU A O 1
ATOM 783 N N . LYS A 1 100 ? 26.027 -5.512 -27.338 1.00 90.56 100 LYS A N 1
ATOM 784 C CA . LYS A 1 100 ? 27.374 -4.934 -27.371 1.00 90.56 100 LYS A CA 1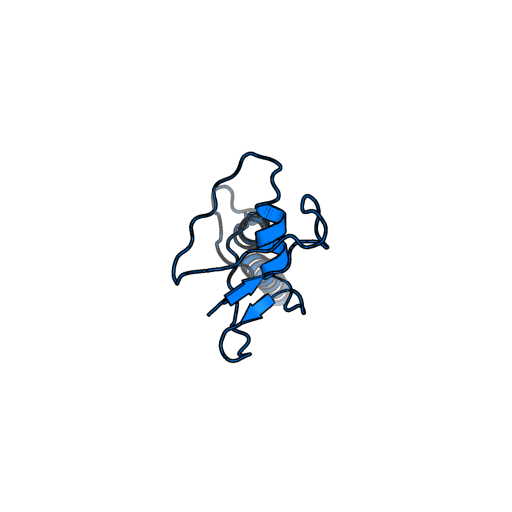
ATOM 785 C C . LYS A 1 100 ? 28.470 -6.004 -27.353 1.00 90.56 100 LYS A C 1
ATOM 787 O O . LYS A 1 100 ? 29.410 -5.906 -28.127 1.00 90.56 100 LYS A O 1
ATOM 792 N N . ILE A 1 101 ? 28.330 -7.035 -26.514 1.00 93.50 101 ILE A N 1
ATOM 793 C CA . ILE A 1 101 ? 29.293 -8.149 -26.434 1.00 93.50 101 ILE A CA 1
ATOM 794 C C . ILE A 1 101 ? 29.357 -8.937 -27.749 1.00 93.50 101 ILE A C 1
ATOM 796 O O . ILE A 1 101 ? 30.424 -9.409 -28.117 1.00 93.50 101 ILE A O 1
ATOM 800 N N . PHE A 1 102 ? 28.229 -9.112 -28.440 1.00 87.69 102 PHE A N 1
ATOM 801 C CA . PHE A 1 102 ? 28.177 -9.856 -29.703 1.00 87.69 102 PHE A CA 1
ATOM 802 C C . PHE A 1 102 ? 28.627 -9.045 -30.930 1.00 87.69 102 PHE A C 1
ATOM 804 O O . PHE A 1 102 ? 28.864 -9.645 -31.979 1.00 87.69 102 PHE A O 1
ATOM 811 N N . MET A 1 103 ? 28.690 -7.712 -30.832 1.00 77.94 103 MET A N 1
ATOM 812 C CA . MET A 1 103 ? 29.089 -6.823 -31.933 1.00 77.94 103 MET A CA 1
ATOM 813 C C . MET A 1 103 ? 30.561 -6.371 -31.884 1.00 77.94 103 MET A C 1
ATOM 815 O O . MET A 1 103 ? 31.033 -5.839 -32.892 1.00 77.94 103 MET A O 1
ATOM 819 N N . ASP A 1 104 ? 31.260 -6.585 -30.765 1.00 58.62 104 ASP A N 1
ATOM 820 C CA . ASP A 1 104 ? 32.719 -6.418 -30.611 1.00 58.62 104 ASP A CA 1
ATOM 821 C C . ASP A 1 104 ? 33.473 -7.734 -30.917 1.00 58.62 104 ASP A C 1
ATOM 823 O O . ASP A 1 104 ? 34.593 -7.660 -31.479 1.00 58.62 104 ASP A O 1
#

pLDDT: mean 85.81, std 6.75, range [58.62, 95.56]

Secondary structure (DSSP, 8-state):
-EEEEE-TTSTTPPTT-EE-S--SS------TTSSHHHHHHHTTS--TTEEEGGG-PPP----SHHHHHHHEE--TT-TT--EESTTHHHHHHHHHHHHHHHH-

Solvent-accessible surface area (backbone atoms only — not comparable to full-atom values): 6600 Å² total; per-residue (Å²): 90,73,42,35,34,60,38,29,92,38,75,76,45,52,76,82,39,63,50,65,89,56,59,99,76,81,86,90,86,75,67,89,86,68,28,68,66,45,54,58,54,52,68,69,49,96,48,96,43,59,43,37,44,93,78,50,87,71,93,74,86,68,93,46,73,69,43,48,60,47,21,49,43,68,58,88,95,41,88,93,49,73,48,82,38,72,59,53,63,61,53,50,52,50,51,55,52,50,55,52,67,75,73,110

Radius of gyration: 19.42 Å; Cα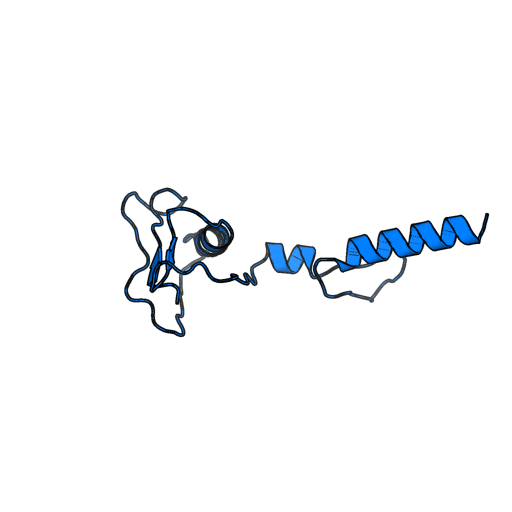 contacts (8 Å, |Δi|>4): 104; chains: 1; bounding box: 47×32×50 Å

Sequence (104 aa):
MLKNSKLGSLSPFSDGERIEDLSKVNFLYAPNGSGKTSISNLLKSNNNNIEWENDEILSTQIFNRDYLRKAFTSPEGEPGIFRLGEDVESIGEEIKLLEKIFMD